Protein AF-A0A6C8H6B1-F1 (afdb_monomer_lite)

InterPro domains:
  IPR029058 Alpha/Beta hydrolase fold [G3DSA:3.40.50.1820] (1-31)
  IPR029058 Alpha/Beta hydrolase fold [SSF53474] (2-28)

pLDDT: mean 93.95, std 8.13, range [59.22, 98.38]

Organism: NCBI:txid913083

Foldseek 3Di:
DDDDPPDPDCCCVVPVPVVVVVVVCVVVVVD

Radius of gyration: 9.95 Å; chains: 1; bounding box: 19×16×25 Å

Sequence (31 aa):
AHVIAGAGHWVHAEKPEAVLRAIRRYLHDKR

Structure (mmCIF, N/CA/C/O ba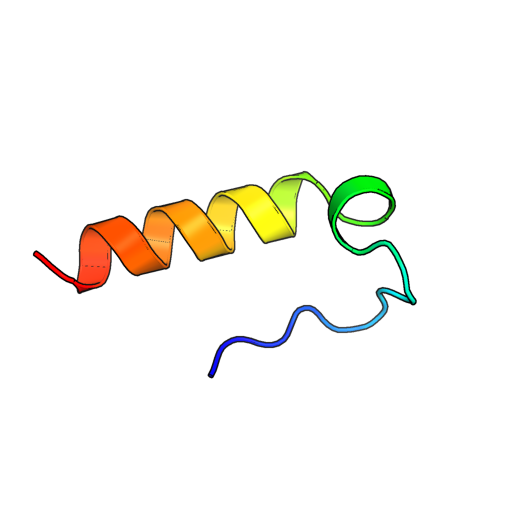ckbone):
data_AF-A0A6C8H6B1-F1
#
_entry.id   AF-A0A6C8H6B1-F1
#
loop_
_atom_site.group_PDB
_atom_site.id
_atom_site.type_symbol
_atom_site.label_atom_id
_atom_site.label_alt_id
_atom_site.label_comp_id
_atom_site.label_asym_id
_atom_site.label_entity_id
_atom_site.label_seq_id
_atom_site.pdbx_PDB_ins_code
_atom_site.Cartn_x
_atom_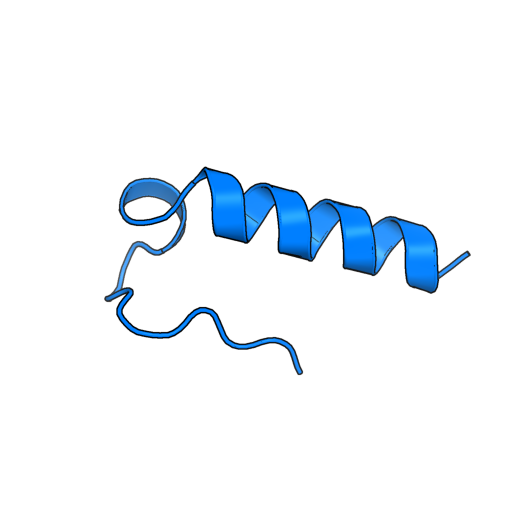site.Cartn_y
_atom_site.Cartn_z
_atom_site.occupancy
_atom_site.B_iso_or_equiv
_atom_site.auth_seq_id
_atom_site.auth_comp_id
_atom_site.auth_asym_id
_atom_site.auth_atom_id
_atom_site.pdbx_PDB_model_num
ATOM 1 N N . ALA A 1 1 ? -9.601 -2.922 6.383 1.00 80.50 1 ALA A N 1
ATOM 2 C CA . ALA A 1 1 ? -8.275 -2.807 5.738 1.00 80.50 1 ALA A CA 1
ATOM 3 C C . ALA A 1 1 ? -8.366 -1.825 4.567 1.00 80.50 1 ALA A C 1
ATOM 5 O O . ALA A 1 1 ? -9.448 -1.694 4.010 1.00 80.50 1 ALA A O 1
ATOM 6 N N . HIS A 1 2 ? -7.287 -1.114 4.222 1.00 91.62 2 HIS A N 1
ATOM 7 C CA . HIS A 1 2 ? -7.213 -0.236 3.043 1.00 91.62 2 HIS A CA 1
ATOM 8 C C . HIS A 1 2 ? -6.218 -0.838 2.043 1.00 91.62 2 HIS A C 1
ATOM 10 O O . HIS A 1 2 ? -5.128 -1.224 2.457 1.00 91.62 2 HIS A O 1
ATOM 16 N N . VAL A 1 3 ? -6.590 -0.939 0.764 1.00 95.31 3 VAL A N 1
ATOM 17 C CA . VAL A 1 3 ? -5.761 -1.542 -0.295 1.00 95.31 3 VAL A CA 1
ATOM 18 C C . VAL A 1 3 ? -5.418 -0.481 -1.334 1.00 95.31 3 VAL A C 1
ATOM 20 O O . VAL A 1 3 ? -6.312 0.163 -1.880 1.00 95.31 3 VAL A O 1
ATOM 23 N N . ILE A 1 4 ? -4.127 -0.325 -1.630 1.00 96.56 4 ILE A N 1
ATOM 24 C CA . ILE A 1 4 ? -3.635 0.503 -2.735 1.00 96.56 4 ILE A CA 1
ATOM 25 C C . ILE A 1 4 ? -3.362 -0.436 -3.911 1.00 96.56 4 ILE A C 1
ATOM 27 O O . ILE A 1 4 ? -2.338 -1.112 -3.956 1.00 96.56 4 ILE A O 1
ATOM 31 N N . ALA A 1 5 ? -4.314 -0.519 -4.840 1.00 97.06 5 ALA A N 1
ATOM 32 C CA . ALA A 1 5 ? -4.211 -1.413 -5.990 1.00 97.06 5 ALA A CA 1
ATOM 33 C C . ALA A 1 5 ? -3.075 -0.999 -6.938 1.00 97.06 5 ALA A C 1
ATOM 35 O O . ALA A 1 5 ? -2.788 0.191 -7.093 1.00 97.06 5 ALA A O 1
ATOM 36 N N . GLY A 1 6 ? -2.467 -1.978 -7.614 1.00 96.50 6 GLY A N 1
ATOM 37 C CA . GLY A 1 6 ? -1.433 -1.758 -8.630 1.00 96.50 6 GLY A CA 1
ATOM 38 C C . GLY A 1 6 ? -0.131 -1.169 -8.087 1.00 96.50 6 GLY A C 1
ATOM 39 O O . GLY A 1 6 ? 0.505 -0.401 -8.798 1.00 96.50 6 GLY A O 1
ATOM 40 N N . ALA A 1 7 ? 0.195 -1.443 -6.826 1.00 97.19 7 ALA A N 1
ATOM 41 C CA . ALA A 1 7 ? 1.529 -1.254 -6.273 1.00 97.19 7 ALA A CA 1
ATOM 42 C C . ALA A 1 7 ? 2.140 -2.632 -5.999 1.00 97.19 7 ALA A C 1
ATOM 44 O O . ALA A 1 7 ? 1.430 -3.552 -5.583 1.00 97.19 7 ALA A O 1
ATOM 45 N N . GLY A 1 8 ? 3.432 -2.764 -6.261 1.00 93.31 8 GLY A N 1
ATOM 46 C CA . GLY A 1 8 ? 4.231 -3.928 -5.939 1.00 93.31 8 GLY A CA 1
ATOM 47 C C . GLY A 1 8 ? 4.783 -3.864 -4.518 1.00 93.31 8 GLY A C 1
ATOM 48 O O . GLY A 1 8 ? 4.109 -3.471 -3.564 1.00 93.31 8 GLY A O 1
ATOM 49 N N . HIS A 1 9 ? 6.025 -4.314 -4.370 1.00 96.12 9 HIS A N 1
ATOM 50 C CA . HIS A 1 9 ? 6.645 -4.517 -3.065 1.00 96.12 9 HIS A CA 1
ATOM 51 C C . HIS A 1 9 ? 6.892 -3.203 -2.306 1.00 96.12 9 HIS A C 1
ATOM 53 O O . HIS A 1 9 ? 6.745 -3.161 -1.084 1.00 96.12 9 HIS A O 1
ATOM 59 N N . TRP A 1 10 ? 7.205 -2.111 -3.011 1.00 97.44 10 TRP A N 1
ATOM 60 C CA . TRP A 1 10 ? 7.589 -0.838 -2.399 1.00 97.44 10 TRP A CA 1
ATOM 61 C C . TRP A 1 10 ? 6.535 0.241 -2.657 1.00 97.44 10 TRP A C 1
ATOM 63 O O . TRP A 1 10 ? 6.785 1.256 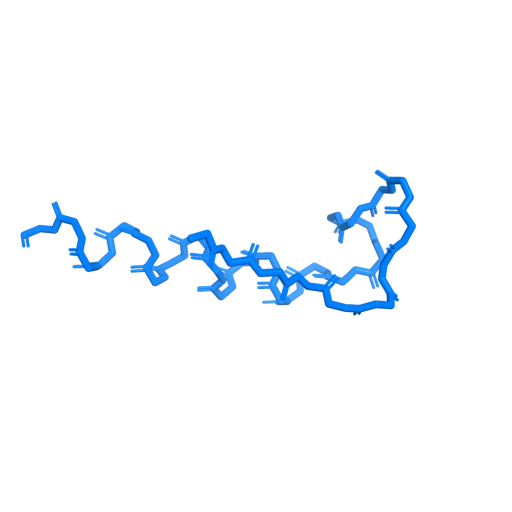-3.303 1.00 97.44 10 TRP A O 1
ATOM 73 N N . VAL A 1 11 ? 5.345 0.052 -2.079 1.00 97.44 11 VAL A N 1
ATOM 74 C CA . VAL A 1 11 ? 4.176 0.939 -2.261 1.00 97.44 11 VAL A CA 1
ATOM 75 C C . VAL A 1 11 ? 4.452 2.424 -1.995 1.00 97.44 11 VAL A C 1
ATOM 77 O O . VAL A 1 11 ? 3.853 3.283 -2.636 1.00 97.44 11 VAL A O 1
ATOM 80 N N . HIS A 1 12 ? 5.362 2.747 -1.074 1.00 97.25 12 HIS A N 1
ATOM 81 C CA . HIS A 1 12 ? 5.712 4.134 -0.762 1.00 97.25 12 HIS A CA 1
ATOM 82 C C . HIS A 1 12 ? 6.551 4.801 -1.860 1.00 97.25 12 HIS A C 1
ATOM 84 O O . HIS A 1 12 ? 6.447 6.010 -2.028 1.00 97.25 12 HIS A O 1
ATOM 90 N N . ALA A 1 13 ? 7.341 4.032 -2.613 1.00 97.94 13 ALA A N 1
ATOM 91 C CA . ALA A 1 13 ? 8.078 4.525 -3.772 1.00 97.94 13 ALA A CA 1
ATOM 92 C C . ALA A 1 13 ? 7.187 4.551 -5.024 1.00 97.94 13 ALA A C 1
ATOM 94 O O . ALA A 1 13 ? 7.270 5.473 -5.827 1.00 97.94 13 ALA A O 1
ATOM 95 N N . GLU A 1 14 ? 6.305 3.559 -5.173 1.00 98.06 14 GLU A N 1
ATOM 96 C CA . GLU A 1 14 ? 5.457 3.407 -6.361 1.00 98.06 14 GLU A CA 1
ATOM 97 C C . GLU A 1 14 ? 4.225 4.324 -6.356 1.00 98.06 14 GLU A C 1
ATOM 99 O O . GLU A 1 14 ? 3.797 4.786 -7.412 1.00 98.06 14 GLU A O 1
ATOM 104 N N . LYS A 1 15 ? 3.615 4.567 -5.185 1.00 98.25 15 LYS A N 1
ATOM 105 C CA . LYS A 1 15 ? 2.383 5.370 -5.033 1.00 98.25 15 LYS A CA 1
ATOM 106 C 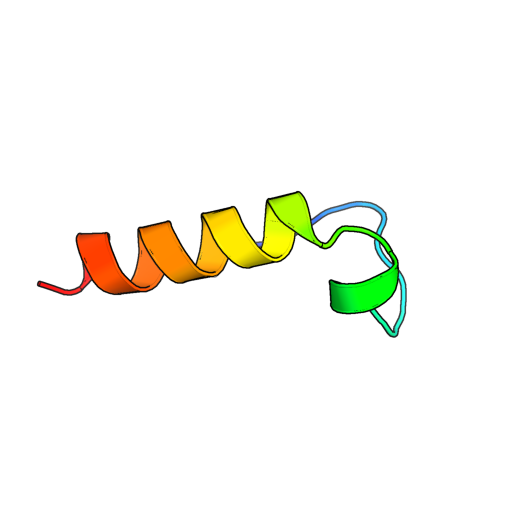C . LYS A 1 15 ? 2.412 6.266 -3.784 1.00 98.25 15 LYS A C 1
ATOM 108 O O . LYS A 1 15 ? 1.534 6.134 -2.918 1.00 98.25 15 LYS A O 1
ATOM 113 N N . PRO A 1 16 ? 3.378 7.195 -3.676 1.00 98.00 16 PRO A N 1
ATOM 114 C CA . PRO A 1 16 ? 3.595 7.994 -2.469 1.00 98.00 16 PRO A CA 1
ATOM 115 C C . PRO A 1 16 ? 2.351 8.777 -2.021 1.00 98.00 16 PRO A C 1
ATOM 117 O O . PRO A 1 16 ? 2.004 8.787 -0.838 1.00 98.00 16 PRO A O 1
ATOM 120 N N . GLU A 1 17 ? 1.594 9.370 -2.944 1.00 98.38 17 GLU A N 1
ATOM 121 C CA . GLU A 1 17 ? 0.419 10.178 -2.603 1.00 98.38 17 GLU A CA 1
ATOM 122 C C . GLU A 1 17 ? -0.724 9.320 -2.055 1.00 98.38 17 GLU A C 1
ATOM 124 O O . GLU A 1 17 ? -1.446 9.750 -1.150 1.00 98.38 17 GLU A O 1
ATOM 129 N N . ALA A 1 18 ? -0.905 8.109 -2.593 1.00 97.81 18 ALA A N 1
ATOM 130 C CA . ALA A 1 18 ? -1.925 7.178 -2.118 1.00 97.81 18 ALA A CA 1
ATOM 131 C C . ALA A 1 18 ? -1.615 6.711 -0.691 1.00 97.81 18 ALA A C 1
ATOM 133 O O . ALA A 1 18 ? -2.516 6.690 0.150 1.00 97.81 18 ALA A O 1
ATOM 134 N N . VAL A 1 19 ? -0.340 6.436 -0.399 1.00 97.62 19 VAL A N 1
ATOM 135 C CA . VAL A 1 19 ? 0.131 6.090 0.948 1.00 97.62 19 VAL A CA 1
ATOM 136 C C . VAL A 1 19 ? -0.134 7.232 1.927 1.00 97.62 19 VAL A C 1
ATOM 138 O O . VAL A 1 19 ? -0.765 7.01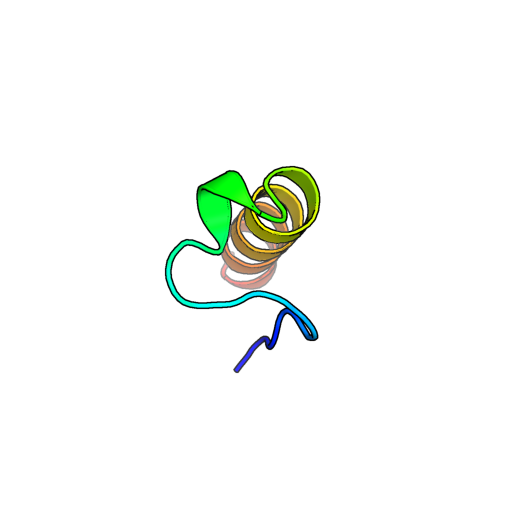8 2.963 1.00 97.62 19 VAL A O 1
ATOM 141 N N . LEU A 1 20 ? 0.252 8.464 1.583 1.00 97.88 20 LEU A N 1
ATOM 142 C CA . LEU A 1 20 ? 0.022 9.623 2.452 1.00 97.88 20 LEU A CA 1
ATOM 143 C C . LEU A 1 20 ? -1.470 9.873 2.713 1.00 97.88 20 LEU A C 1
ATOM 145 O O . LEU A 1 20 ? -1.854 10.199 3.837 1.00 97.88 20 LEU A O 1
ATOM 149 N N . ARG A 1 21 ? -2.338 9.707 1.704 1.00 97.50 21 ARG A N 1
ATOM 150 C CA . ARG A 1 21 ? -3.796 9.807 1.893 1.00 97.50 21 ARG A CA 1
ATOM 151 C C . ARG A 1 21 ? -4.328 8.725 2.831 1.00 97.50 21 ARG A C 1
ATOM 153 O O . ARG A 1 21 ? -5.122 9.046 3.713 1.00 97.50 21 ARG A O 1
ATOM 160 N N . ALA A 1 22 ? -3.883 7.481 2.669 1.00 96.62 22 ALA A N 1
ATOM 161 C CA . ALA A 1 22 ? -4.306 6.371 3.517 1.00 96.62 22 ALA A CA 1
ATOM 162 C C . ALA A 1 22 ? -3.925 6.599 4.988 1.00 96.62 22 ALA A C 1
ATOM 164 O O . ALA A 1 22 ? -4.768 6.432 5.869 1.00 96.62 22 ALA A O 1
ATOM 165 N N . ILE A 1 23 ? -2.689 7.046 5.242 1.00 96.56 23 ILE A N 1
ATOM 166 C CA . ILE A 1 23 ? -2.197 7.360 6.590 1.00 96.56 23 ILE A CA 1
ATOM 167 C C . ILE A 1 23 ? -2.996 8.514 7.200 1.00 96.56 23 ILE A C 1
ATOM 169 O O . ILE A 1 23 ? -3.504 8.380 8.312 1.00 96.56 23 ILE A O 1
ATOM 173 N N . ARG A 1 24 ? -3.164 9.629 6.473 1.00 96.88 24 ARG A N 1
ATOM 174 C CA . ARG A 1 24 ? -3.946 10.779 6.960 1.00 96.88 24 ARG A CA 1
ATOM 175 C C . ARG A 1 24 ? -5.371 10.383 7.329 1.00 96.88 24 ARG A C 1
ATOM 177 O O . ARG A 1 24 ? -5.837 10.746 8.403 1.00 96.88 24 ARG A O 1
ATOM 184 N N . ARG A 1 25 ? -6.034 9.601 6.473 1.00 95.44 25 ARG A N 1
ATOM 185 C CA . ARG A 1 25 ? -7.372 9.076 6.753 1.00 95.44 25 ARG A CA 1
ATOM 186 C C . ARG A 1 25 ? -7.382 8.209 8.008 1.00 95.44 25 ARG A C 1
ATOM 188 O O . ARG A 1 25 ? -8.243 8.394 8.852 1.00 95.44 25 ARG A O 1
ATOM 195 N N . TYR A 1 26 ? -6.434 7.284 8.143 1.00 95.44 26 TYR A N 1
ATOM 196 C CA . TYR A 1 26 ? -6.365 6.415 9.317 1.00 95.44 26 TYR A CA 1
ATOM 197 C C . TYR A 1 26 ? -6.241 7.213 10.617 1.00 95.44 26 TYR A C 1
ATOM 199 O O . TYR A 1 26 ? -6.955 6.932 11.569 1.00 95.44 26 TYR A O 1
ATOM 207 N N . LEU A 1 27 ? -5.368 8.221 10.646 1.00 95.88 27 LEU A N 1
ATOM 208 C CA . LEU A 1 27 ? -5.169 9.056 11.831 1.00 95.88 27 LEU A CA 1
ATOM 209 C C . LEU A 1 27 ? -6.380 9.951 12.129 1.00 95.88 27 LEU A C 1
ATOM 211 O O . LEU A 1 27 ? -6.678 10.192 13.294 1.00 95.88 27 LEU A O 1
ATOM 215 N N . HIS A 1 28 ? -7.084 10.423 11.097 1.00 94.44 28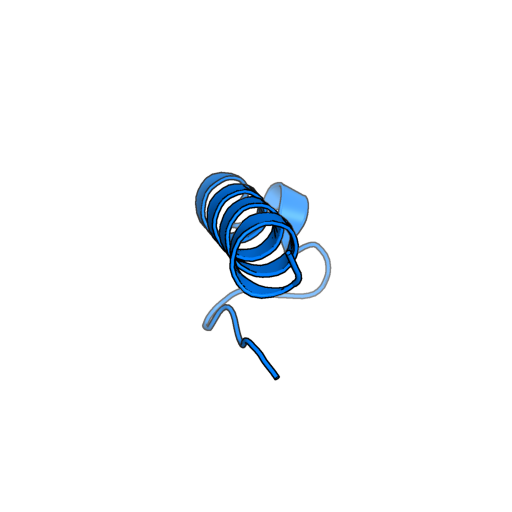 HIS A N 1
ATOM 216 C CA . HIS A 1 28 ? -8.289 11.236 11.253 1.00 94.44 28 HIS A CA 1
ATOM 217 C C . HIS A 1 28 ? -9.499 10.411 11.725 1.00 94.44 28 HIS A C 1
ATOM 219 O O . HIS A 1 28 ? -10.202 10.824 12.639 1.00 94.44 28 HIS A O 1
ATOM 225 N N . ASP A 1 29 ? -9.716 9.228 11.145 1.00 90.19 29 ASP A N 1
ATOM 226 C CA . ASP A 1 29 ? -10.849 8.339 11.455 1.00 90.19 29 ASP A CA 1
ATOM 227 C C . ASP A 1 29 ? -10.685 7.605 12.806 1.00 90.19 29 ASP A C 1
ATOM 229 O O . ASP A 1 29 ? -11.598 6.912 13.253 1.00 90.19 29 ASP A O 1
ATOM 233 N N . LYS A 1 30 ? -9.507 7.692 13.437 1.00 74.19 30 LYS A N 1
ATOM 234 C CA . LYS A 1 30 ? -9.186 7.065 14.733 1.00 74.19 30 LYS A CA 1
ATOM 235 C C . LYS A 1 30 ? -9.193 8.043 15.909 1.00 74.19 30 LYS A C 1
ATOM 237 O O . LYS A 1 30 ? -8.743 7.666 16.991 1.00 74.19 30 LYS A O 1
ATOM 242 N N . ARG A 1 31 ? -9.681 9.265 15.697 1.00 59.22 31 ARG A N 1
ATOM 243 C CA . ARG A 1 31 ? -9.918 10.245 16.758 1.00 59.22 31 ARG A CA 1
ATOM 244 C C . ARG A 1 31 ? -11.352 10.192 17.268 1.00 59.22 31 ARG A C 1
ATOM 246 O O . ARG A 1 31 ? -12.238 9.792 16.484 1.00 59.22 31 ARG A O 1
#

Secondary structure (DSSP, 8-state):
----TT--S-HHHH-HHHHHHHHHHHHHHT-